Protein AF-A0A9D6LD99-F1 (afdb_monomer_lite)

pLDDT: mean 77.99, std 16.89, range [36.03, 90.5]

Structure (mmCIF, N/CA/C/O backbone):
data_AF-A0A9D6LD99-F1
#
_entry.id   AF-A0A9D6LD99-F1
#
loop_
_atom_site.group_PDB
_atom_site.id
_atom_site.type_symbol
_atom_site.label_atom_id
_atom_site.label_alt_id
_atom_site.label_comp_id
_atom_site.label_asym_id
_atom_site.label_entity_id
_atom_site.label_seq_id
_atom_site.pdbx_PDB_ins_code
_atom_site.Cartn_x
_atom_site.Cartn_y
_atom_site.Cartn_z
_atom_site.occupancy
_atom_site.B_iso_or_equiv
_atom_site.auth_seq_id
_atom_site.auth_comp_id
_atom_site.auth_asym_id
_atom_site.auth_atom_id
_atom_site.pdbx_PDB_model_num
ATOM 1 N N . MET A 1 1 ? 1.092 -22.032 -3.789 1.00 36.16 1 MET A N 1
ATOM 2 C CA . MET A 1 1 ? 2.070 -20.983 -3.428 1.00 36.16 1 MET A CA 1
ATOM 3 C C . MET A 1 1 ? 2.030 -19.931 -4.533 1.00 36.16 1 MET A C 1
ATOM 5 O O . MET A 1 1 ? 2.196 -20.289 -5.686 1.00 36.16 1 MET A O 1
ATOM 9 N N . THR A 1 2 ? 1.591 -18.723 -4.179 1.00 46.47 2 THR A N 1
ATOM 10 C CA . THR A 1 2 ? 0.911 -17.683 -4.992 1.00 46.47 2 THR A CA 1
ATOM 11 C C . THR A 1 2 ? 1.787 -17.033 -6.08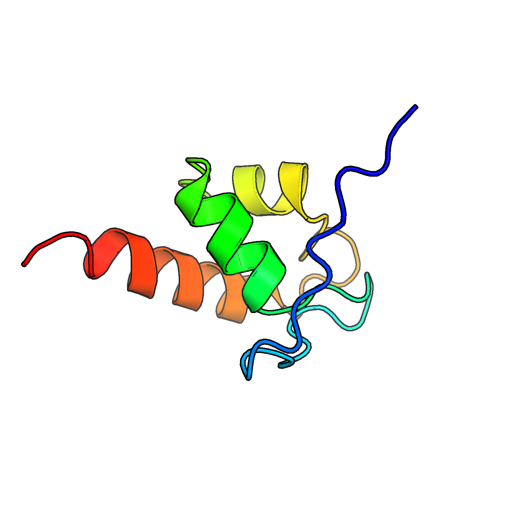3 1.00 46.47 2 THR A C 1
ATOM 13 O O . THR A 1 2 ? 3.005 -16.986 -5.918 1.00 46.47 2 THR A O 1
ATOM 16 N N . PRO A 1 3 ? 1.182 -16.459 -7.145 1.00 48.84 3 PRO A N 1
ATOM 17 C CA . PRO A 1 3 ? 1.020 -14.997 -7.132 1.00 48.84 3 PRO A CA 1
ATOM 18 C C . PRO A 1 3 ? -0.385 -14.504 -7.531 1.00 48.84 3 PRO A C 1
ATOM 20 O O . PRO A 1 3 ? -0.924 -14.853 -8.576 1.00 48.84 3 PRO A O 1
ATOM 23 N N . THR A 1 4 ? -0.959 -13.653 -6.674 1.00 43.88 4 THR A N 1
ATOM 24 C CA . THR A 1 4 ? -2.203 -12.904 -6.896 1.00 43.88 4 THR A CA 1
ATOM 25 C C . THR A 1 4 ? -1.837 -11.566 -7.528 1.00 43.88 4 THR A C 1
ATOM 27 O O . THR A 1 4 ? -1.957 -10.516 -6.917 1.00 43.88 4 THR A O 1
ATOM 30 N N . ALA A 1 5 ? -1.285 -11.606 -8.735 1.00 50.16 5 ALA A N 1
ATOM 31 C CA . ALA A 1 5 ? -0.903 -10.402 -9.463 1.00 50.16 5 ALA A CA 1
ATOM 32 C C . ALA A 1 5 ? -1.302 -10.561 -10.928 1.00 50.16 5 ALA A C 1
ATOM 34 O O . ALA A 1 5 ? -0.510 -10.971 -11.767 1.00 50.16 5 ALA A O 1
ATOM 35 N N . ALA A 1 6 ? -2.570 -10.284 -11.211 1.00 54.12 6 ALA A N 1
ATOM 36 C CA . ALA A 1 6 ? -3.007 -9.814 -12.519 1.00 54.12 6 ALA A CA 1
ATOM 37 C C 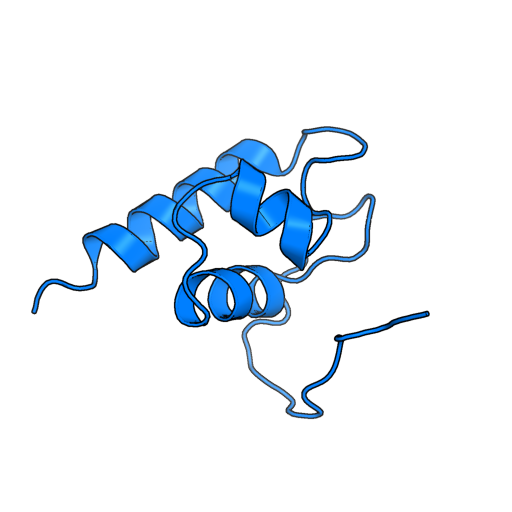. ALA A 1 6 ? -4.305 -9.023 -12.324 1.00 54.12 6 ALA A C 1
ATOM 39 O O . ALA A 1 6 ? -5.205 -9.473 -11.603 1.00 54.12 6 ALA A O 1
ATOM 40 N N . PRO A 1 7 ? -4.395 -7.842 -12.938 1.00 53.34 7 PRO A N 1
ATOM 41 C CA . PRO A 1 7 ? -5.225 -7.803 -14.126 1.00 53.34 7 PRO A CA 1
ATOM 42 C C . PRO A 1 7 ? -4.453 -7.275 -15.333 1.00 53.34 7 PRO A C 1
ATOM 44 O O . PRO A 1 7 ? -3.750 -6.271 -15.276 1.00 53.34 7 PRO A O 1
ATOM 47 N N . ASP A 1 8 ? -4.633 -8.008 -16.424 1.00 49.97 8 ASP A N 1
ATOM 48 C CA . ASP A 1 8 ? -4.271 -7.684 -17.795 1.00 49.97 8 ASP A CA 1
ATOM 49 C C . ASP A 1 8 ? -5.206 -6.573 -18.306 1.00 49.97 8 ASP A C 1
ATOM 51 O O . ASP A 1 8 ? -6.211 -6.823 -18.967 1.00 49.97 8 ASP A O 1
ATOM 55 N N . ALA A 1 9 ? -4.941 -5.333 -17.900 1.00 50.56 9 ALA A N 1
ATOM 56 C CA . ALA A 1 9 ? -5.574 -4.151 -18.468 1.00 50.56 9 ALA A CA 1
ATOM 57 C C . ALA A 1 9 ? -4.532 -3.025 -18.558 1.00 50.56 9 ALA A C 1
ATOM 59 O O . ALA A 1 9 ? -3.830 -2.764 -17.576 1.00 50.56 9 ALA A O 1
ATOM 60 N N . PRO A 1 10 ? -4.382 -2.358 -19.719 1.00 46.34 10 PRO A N 1
ATOM 61 C CA . PRO A 1 10 ? -3.528 -1.185 -19.851 1.00 46.34 10 PRO A CA 1
ATOM 62 C C . PRO A 1 10 ? -4.202 0.012 -19.163 1.00 46.34 10 PRO A C 1
ATOM 64 O O . PRO A 1 10 ? -4.762 0.895 -19.809 1.00 46.34 10 PRO A O 1
ATOM 67 N N . ASP A 1 11 ? -4.188 0.017 -17.832 1.00 53.88 11 ASP A N 1
ATOM 68 C CA . ASP A 1 11 ? -4.669 1.130 -17.024 1.00 53.88 11 ASP A CA 1
ATOM 69 C C . ASP A 1 11 ? -3.634 2.272 -17.033 1.00 53.88 11 ASP A C 1
ATOM 71 O O . ASP A 1 11 ? -2.446 2.031 -16.789 1.00 53.88 11 ASP A O 1
ATOM 75 N N . PRO A 1 12 ? -4.055 3.538 -17.219 1.00 53.16 12 PRO A N 1
ATOM 76 C CA . PRO A 1 12 ? -3.173 4.714 -17.205 1.00 53.16 12 PRO A CA 1
ATOM 77 C C . PRO A 1 12 ? -2.517 5.008 -15.834 1.00 53.16 12 PRO A C 1
ATOM 79 O O . PRO A 1 12 ? -1.892 6.049 -15.662 1.00 53.16 12 PRO A O 1
ATOM 82 N N . ASN A 1 13 ? -2.618 4.090 -14.864 1.00 54.62 13 ASN A N 1
ATOM 83 C CA . ASN A 1 13 ? -2.015 4.150 -13.527 1.00 54.62 13 ASN A CA 1
ATOM 84 C C . ASN A 1 13 ? -0.756 3.267 -13.421 1.00 54.62 13 ASN A C 1
ATOM 86 O O . ASN A 1 13 ? -0.561 2.531 -12.452 1.00 54.62 13 ASN A O 1
ATOM 90 N N . THR A 1 14 ? 0.115 3.340 -14.429 1.00 66.94 14 THR A N 1
ATOM 91 C CA . THR A 1 14 ? 1.394 2.605 -14.521 1.00 66.94 14 THR A CA 1
ATOM 92 C C . THR A 1 14 ? 2.521 3.242 -13.694 1.00 66.94 14 THR A C 1
ATOM 94 O O . THR A 1 14 ? 3.696 2.926 -13.878 1.00 66.94 14 THR A O 1
ATOM 97 N N . THR A 1 15 ? 2.190 4.166 -12.790 1.00 82.81 15 THR A N 1
ATOM 98 C CA . THR A 1 15 ? 3.162 4.838 -11.927 1.00 82.81 15 THR A CA 1
ATOM 99 C C . THR A 1 15 ? 3.789 3.827 -10.977 1.00 82.81 15 THR A C 1
ATOM 101 O O . THR A 1 15 ? 3.109 3.223 -10.147 1.00 82.81 15 THR A O 1
ATOM 104 N N . LEU A 1 16 ? 5.102 3.643 -11.100 1.00 87.19 16 LEU A N 1
ATOM 105 C CA . LEU A 1 16 ? 5.870 2.779 -10.216 1.00 87.19 16 LEU A CA 1
ATOM 106 C C . LEU A 1 16 ? 6.053 3.462 -8.857 1.00 87.19 16 LEU A C 1
ATOM 108 O O . LEU A 1 16 ? 6.751 4.468 -8.755 1.00 87.19 16 LEU A O 1
ATOM 112 N N . VAL A 1 17 ? 5.439 2.898 -7.817 1.00 88.81 17 VAL A N 1
ATOM 113 C CA . VAL A 1 17 ? 5.498 3.440 -6.451 1.00 88.81 17 VAL A CA 1
ATOM 114 C C . VAL A 1 17 ? 6.629 2.788 -5.663 1.00 88.81 17 VAL A C 1
ATOM 116 O O . VAL A 1 17 ? 7.385 3.473 -4.977 1.00 88.81 17 VAL A O 1
ATOM 119 N N . CYS A 1 18 ? 6.803 1.468 -5.775 1.00 89.88 18 CYS A N 1
ATOM 120 C CA . CYS A 1 18 ? 7.894 0.754 -5.115 1.00 89.88 18 CYS A CA 1
ATO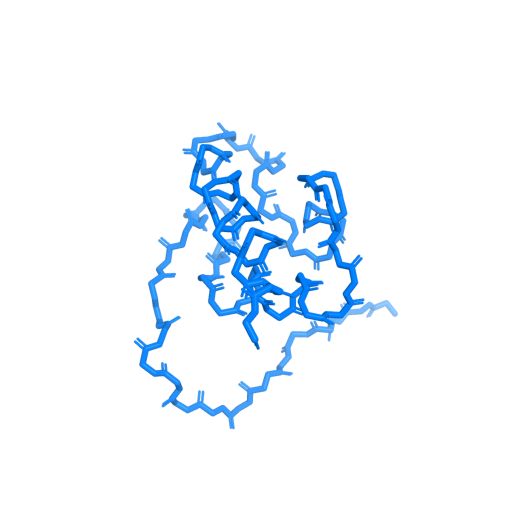M 121 C C . CYS A 1 18 ? 8.908 0.231 -6.133 1.00 89.88 18 CYS A C 1
ATOM 123 O O . CYS A 1 18 ? 8.702 -0.818 -6.734 1.00 89.88 18 CYS A O 1
ATOM 125 N N . PHE A 1 19 ? 10.061 0.892 -6.245 1.00 86.44 19 PHE A N 1
ATOM 126 C CA . PHE A 1 19 ? 11.170 0.407 -7.079 1.00 86.44 19 PHE A CA 1
ATOM 127 C C . PHE A 1 19 ? 11.769 -0.915 -6.581 1.00 86.44 19 PHE A C 1
ATOM 129 O O . PHE A 1 19 ? 12.186 -1.742 -7.381 1.00 86.44 19 PHE A O 1
ATOM 136 N N . CYS A 1 20 ? 11.793 -1.128 -5.262 1.00 88.56 20 CYS A N 1
ATOM 137 C CA . CYS A 1 20 ? 12.430 -2.293 -4.645 1.00 88.56 20 CYS A CA 1
ATOM 138 C C . CYS A 1 20 ? 11.687 -3.609 -4.952 1.00 88.56 20 CYS A C 1
ATOM 140 O O . CYS A 1 20 ? 12.323 -4.646 -5.104 1.00 88.56 20 CYS A O 1
ATOM 142 N N . HIS A 1 21 ? 10.355 -3.559 -5.064 1.00 84.50 21 HIS A N 1
ATOM 143 C CA . HIS A 1 21 ? 9.503 -4.732 -5.314 1.00 84.50 21 HIS A CA 1
ATOM 144 C C . HIS A 1 21 ? 8.733 -4.664 -6.636 1.00 84.50 21 HIS A C 1
ATOM 146 O O . HIS A 1 21 ? 7.990 -5.586 -6.947 1.00 84.50 21 HIS A O 1
ATOM 152 N N . GLY A 1 22 ? 8.904 -3.594 -7.417 1.00 87.25 22 GLY A N 1
ATOM 153 C CA . GLY A 1 22 ? 8.208 -3.424 -8.692 1.00 87.25 22 GLY A CA 1
ATOM 154 C C . GLY A 1 22 ? 6.720 -3.077 -8.563 1.00 87.25 22 GLY A C 1
ATOM 155 O O . GLY A 1 22 ? 5.977 -3.320 -9.503 1.00 87.25 22 GLY A O 1
ATOM 156 N N . VAL A 1 23 ? 6.277 -2.541 -7.419 1.00 88.69 23 VAL A N 1
ATOM 157 C CA . VAL A 1 23 ? 4.844 -2.340 -7.136 1.00 88.69 23 VAL A CA 1
ATOM 158 C C . VAL A 1 23 ? 4.335 -1.054 -7.769 1.00 88.69 23 VAL A C 1
ATOM 160 O O . VAL A 1 23 ? 4.890 0.029 -7.537 1.00 88.69 23 VAL A O 1
ATOM 163 N N . LEU A 1 24 ? 3.240 -1.170 -8.513 1.00 88.75 24 LEU A N 1
ATOM 164 C CA . LEU A 1 24 ? 2.567 -0.048 -9.163 1.00 88.75 24 LEU A CA 1
ATOM 165 C C . LEU A 1 24 ? 1.522 0.607 -8.249 1.00 88.75 24 LEU A C 1
ATOM 167 O O . LEU A 1 24 ? 0.949 -0.029 -7.361 1.00 88.75 24 LEU A O 1
ATOM 171 N N . GLU A 1 25 ? 1.209 1.875 -8.514 1.00 87.25 25 GLU A N 1
ATOM 172 C CA . GLU A 1 25 ? 0.114 2.592 -7.850 1.00 87.25 25 GLU A CA 1
ATOM 173 C C . GLU A 1 25 ? -1.210 1.825 -7.981 1.00 87.25 25 GLU A C 1
ATOM 175 O O . GLU A 1 25 ? -1.935 1.671 -6.999 1.00 87.25 25 GLU A O 1
ATOM 180 N N . ALA A 1 26 ? -1.495 1.274 -9.166 1.00 86.00 26 ALA A N 1
ATOM 181 C CA . ALA A 1 26 ? -2.692 0.473 -9.415 1.00 86.00 26 ALA A CA 1
ATOM 182 C C . ALA A 1 26 ? -2.820 -0.735 -8.467 1.00 86.00 26 ALA A C 1
ATOM 184 O O . ALA A 1 26 ? -3.916 -1.022 -7.985 1.00 86.00 26 ALA A O 1
ATOM 185 N N . GLU A 1 27 ? -1.714 -1.413 -8.145 1.00 87.00 27 GLU A N 1
ATOM 186 C CA . GLU A 1 27 ? -1.724 -2.539 -7.204 1.00 87.00 27 GLU A CA 1
ATOM 187 C C . GLU A 1 27 ? -2.053 -2.086 -5.781 1.00 87.00 27 GLU A C 1
ATOM 189 O O . GLU A 1 27 ? -2.834 -2.738 -5.088 1.00 87.00 27 GLU A O 1
ATOM 194 N N . ILE A 1 28 ? -1.508 -0.944 -5.355 1.00 88.31 28 ILE A N 1
ATOM 195 C CA . ILE A 1 28 ? -1.807 -0.355 -4.044 1.00 88.31 28 ILE A CA 1
ATOM 196 C C . ILE A 1 28 ? -3.282 0.052 -3.976 1.00 88.31 28 ILE A C 1
ATOM 198 O O . ILE A 1 28 ? -3.973 -0.310 -3.023 1.00 88.31 28 ILE A O 1
ATOM 202 N N . ARG A 1 29 ? -3.797 0.736 -5.005 1.00 88.31 29 ARG A N 1
ATOM 203 C CA . ARG A 1 29 ? -5.214 1.123 -5.082 1.00 88.31 29 ARG A CA 1
ATOM 204 C C . ARG A 1 29 ? -6.139 -0.090 -5.054 1.00 88.31 29 ARG A C 1
ATOM 206 O O . ARG A 1 29 ? -7.138 -0.072 -4.337 1.00 88.31 29 ARG A O 1
ATOM 213 N N . ARG A 1 30 ? -5.795 -1.156 -5.781 1.00 86.88 30 ARG A N 1
ATOM 214 C CA . ARG A 1 30 ? -6.553 -2.410 -5.767 1.00 86.88 30 ARG A CA 1
ATOM 215 C C . ARG A 1 30 ? -6.547 -3.046 -4.381 1.00 86.88 30 ARG A C 1
ATOM 217 O O . ARG A 1 30 ? -7.614 -3.397 -3.891 1.00 86.88 30 ARG A O 1
ATOM 224 N N . ALA A 1 31 ? -5.391 -3.132 -3.725 1.00 88.69 31 ALA A N 1
ATOM 225 C CA . ALA A 1 31 ? -5.301 -3.670 -2.370 1.00 88.69 31 ALA A CA 1
ATOM 226 C C . ALA A 1 31 ? -6.222 -2.910 -1.399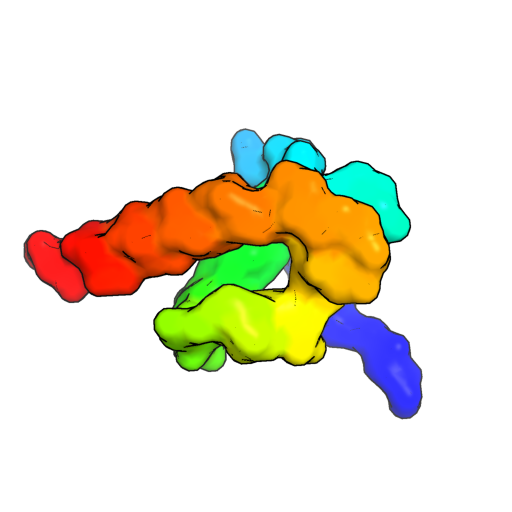 1.00 88.69 31 ALA A C 1
ATOM 228 O O . ALA A 1 31 ? -6.924 -3.539 -0.602 1.00 88.69 31 ALA A O 1
ATOM 229 N N . ILE A 1 32 ? -6.267 -1.576 -1.514 1.00 88.12 32 ILE A N 1
ATOM 230 C CA . ILE A 1 32 ? -7.145 -0.692 -0.730 1.00 88.12 32 ILE A CA 1
ATOM 231 C C . ILE A 1 32 ? -8.622 -0.942 -1.053 1.00 88.12 32 ILE A C 1
ATOM 233 O O . ILE A 1 32 ? -9.425 -1.100 -0.132 1.00 88.12 32 ILE A O 1
ATOM 237 N N . ALA A 1 33 ? -8.980 -1.065 -2.333 1.00 85.19 33 ALA A N 1
ATOM 238 C CA . ALA A 1 33 ? -10.338 -1.410 -2.763 1.00 85.19 33 ALA A CA 1
ATOM 239 C C . ALA A 1 33 ? -10.781 -2.801 -2.267 1.00 85.19 33 ALA A C 1
ATOM 241 O O . ALA A 1 33 ? -11.939 -2.993 -1.905 1.00 85.19 33 ALA A O 1
ATOM 242 N N . GLU A 1 34 ? -9.854 -3.755 -2.168 1.00 85.75 34 GLU A N 1
ATOM 243 C CA . GLU A 1 34 ? -10.071 -5.084 -1.578 1.00 85.75 34 GLU A CA 1
ATOM 244 C C . GLU A 1 34 ? -10.107 -5.067 -0.037 1.00 85.75 34 GLU A C 1
ATOM 246 O O . GLU A 1 34 ? -10.115 -6.126 0.595 1.00 85.75 34 GLU A O 1
ATOM 251 N N . GLY A 1 35 ? -10.087 -3.888 0.589 1.00 85.50 35 GLY A N 1
ATOM 252 C CA . GLY A 1 35 ? -10.227 -3.716 2.033 1.00 85.50 35 GLY A CA 1
ATOM 253 C C 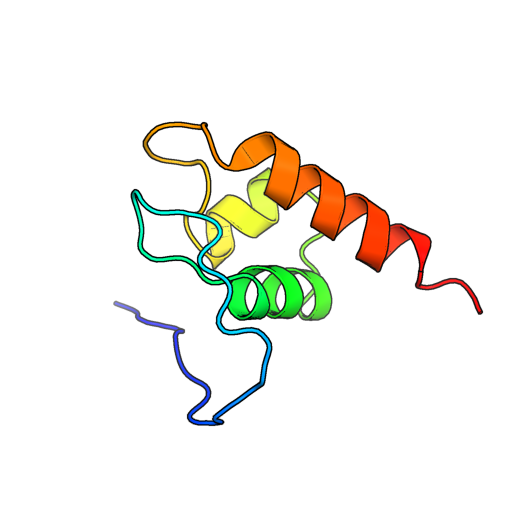. GLY A 1 35 ? -8.929 -3.430 2.787 1.00 85.50 35 GLY A C 1
ATOM 254 O O . GLY A 1 35 ? -8.947 -3.487 4.016 1.00 85.50 35 GLY A O 1
ATOM 255 N N . ALA A 1 36 ? -7.821 -3.103 2.110 1.00 89.75 36 ALA A N 1
ATOM 256 C CA . ALA A 1 36 ? -6.618 -2.647 2.804 1.00 89.75 36 ALA A CA 1
ATOM 257 C C . ALA A 1 36 ? -6.844 -1.264 3.417 1.00 89.75 36 ALA A C 1
ATOM 259 O O . ALA A 1 36 ? -7.086 -0.276 2.728 1.00 89.75 36 ALA A O 1
ATOM 260 N N . ARG A 1 37 ? -6.778 -1.198 4.748 1.00 88.50 37 ARG A N 1
ATOM 261 C CA . ARG A 1 37 ? -7.070 0.019 5.528 1.00 88.50 37 ARG A CA 1
ATOM 262 C C . ARG A 1 37 ? -5.828 0.612 6.187 1.00 88.50 37 ARG A C 1
ATOM 264 O O . ARG A 1 37 ? -5.902 1.688 6.769 1.00 88.50 37 ARG A O 1
ATOM 271 N N . THR A 1 38 ? -4.703 -0.097 6.140 1.00 90.50 38 THR A N 1
ATOM 272 C CA . THR A 1 38 ? -3.453 0.284 6.803 1.00 90.50 38 THR A CA 1
ATOM 273 C C . THR A 1 38 ? -2.263 -0.006 5.897 1.00 90.50 38 THR A C 1
ATOM 275 O O . THR A 1 38 ? -2.339 -0.862 5.014 1.00 90.50 38 THR A O 1
ATOM 278 N N . VAL A 1 39 ? -1.134 0.664 6.148 1.00 89.19 39 VAL A N 1
ATOM 279 C CA . VAL A 1 39 ? 0.121 0.401 5.423 1.00 89.19 39 VAL A CA 1
ATOM 280 C C . VAL A 1 39 ? 0.547 -1.059 5.594 1.00 89.19 39 VAL A C 1
ATOM 282 O O . VAL A 1 39 ? 1.055 -1.652 4.654 1.00 89.19 39 VAL A O 1
ATOM 285 N N . ALA A 1 40 ? 0.304 -1.658 6.764 1.00 89.81 40 ALA A N 1
ATOM 286 C CA . ALA A 1 40 ? 0.596 -3.067 7.016 1.00 89.81 40 ALA A CA 1
ATOM 287 C C . ALA A 1 40 ? -0.246 -4.006 6.134 1.00 89.81 40 ALA A C 1
ATOM 289 O O . ALA A 1 40 ? 0.272 -5.003 5.637 1.00 89.81 40 ALA A O 1
ATOM 290 N N . ASP A 1 41 ? -1.518 -3.678 5.893 1.00 89.50 41 ASP A N 1
ATOM 291 C CA . ASP A 1 41 ? -2.377 -4.466 5.003 1.00 89.50 41 ASP A CA 1
ATOM 292 C C . ASP A 1 41 ? -1.929 -4.334 3.540 1.00 89.50 41 ASP A C 1
ATOM 294 O O . ASP A 1 41 ? -1.775 -5.331 2.836 1.00 89.50 41 ASP A O 1
ATOM 298 N N . VAL A 1 42 ? -1.581 -3.113 3.113 1.00 89.44 42 VAL A N 1
ATOM 299 C CA . VAL A 1 42 ? -0.987 -2.882 1.787 1.00 89.44 42 VAL A CA 1
ATOM 300 C C . VAL A 1 42 ? 0.335 -3.644 1.645 1.00 89.44 42 VAL A C 1
ATOM 302 O O . VAL A 1 42 ? 0.526 -4.334 0.651 1.00 89.44 42 VAL A O 1
ATOM 305 N N . GLN A 1 43 ? 1.216 -3.603 2.647 1.00 89.62 43 GLN A N 1
ATOM 306 C CA . GLN A 1 43 ? 2.461 -4.381 2.685 1.00 89.62 43 GLN A CA 1
ATOM 307 C C . GLN A 1 43 ? 2.195 -5.888 2.565 1.00 89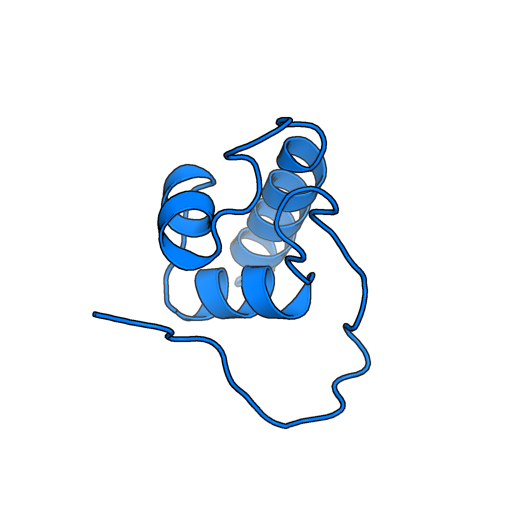.62 43 GLN A C 1
ATOM 309 O O . GLN A 1 43 ? 2.889 -6.575 1.818 1.00 89.62 43 GLN A O 1
ATOM 314 N N . ALA A 1 44 ? 1.185 -6.408 3.264 1.00 88.31 44 ALA A N 1
ATOM 315 C CA . ALA A 1 44 ? 0.831 -7.823 3.213 1.00 88.31 44 ALA A CA 1
ATOM 316 C C . ALA A 1 44 ? 0.306 -8.245 1.830 1.00 88.31 44 ALA A C 1
ATOM 318 O O . ALA A 1 44 ? 0.596 -9.356 1.381 1.00 88.31 44 ALA A O 1
ATOM 319 N N . LYS A 1 45 ? -0.433 -7.364 1.144 1.00 87.44 45 LYS A N 1
ATOM 320 C CA . LYS A 1 45 ? -1.027 -7.645 -0.170 1.00 87.44 45 LYS A CA 1
ATOM 321 C C . LYS A 1 45 ? -0.083 -7.393 -1.347 1.00 87.44 45 LYS A C 1
ATOM 323 O O . LYS A 1 45 ? -0.055 -8.203 -2.267 1.00 87.44 45 LYS A O 1
ATOM 328 N N . THR A 1 46 ? 0.698 -6.313 -1.322 1.00 85.19 46 THR A N 1
ATOM 329 C CA . THR A 1 46 ? 1.519 -5.861 -2.465 1.00 85.19 46 THR A CA 1
ATOM 330 C C . THR A 1 46 ? 3.022 -5.958 -2.226 1.00 85.19 46 THR A C 1
ATOM 332 O O . THR A 1 46 ? 3.795 -5.884 -3.172 1.00 85.19 46 THR A O 1
ATOM 335 N N . ARG A 1 47 ? 3.468 -6.134 -0.974 1.00 86.88 47 ARG A N 1
ATOM 336 C CA . ARG A 1 47 ? 4.885 -6.089 -0.552 1.00 86.88 47 ARG A CA 1
ATOM 337 C C . ARG A 1 47 ? 5.560 -4.724 -0.694 1.00 86.88 47 ARG A C 1
ATOM 339 O O . ARG A 1 47 ? 6.746 -4.612 -0.365 1.00 86.88 47 ARG A O 1
ATOM 346 N N . ALA A 1 48 ? 4.840 -3.677 -1.107 1.00 85.88 48 ALA A N 1
ATOM 347 C CA . ALA A 1 48 ? 5.356 -2.308 -1.093 1.00 85.88 48 ALA A CA 1
ATOM 348 C C . ALA A 1 48 ? 5.892 -1.961 0.305 1.00 85.88 48 ALA A C 1
ATOM 350 O O . ALA A 1 48 ? 5.389 -2.478 1.291 1.00 85.88 48 ALA A O 1
ATOM 351 N N . SER A 1 49 ? 6.924 -1.122 0.404 1.00 83.62 49 SER A N 1
ATOM 352 C CA . SER A 1 49 ? 7.506 -0.659 1.680 1.00 83.62 49 SER A CA 1
ATOM 353 C C . SER A 1 49 ? 8.210 -1.699 2.567 1.00 83.62 49 SER A C 1
ATOM 355 O O . SER A 1 49 ? 8.781 -1.309 3.579 1.00 83.62 49 SER A O 1
ATOM 357 N N . THR A 1 50 ? 8.274 -2.979 2.186 1.00 87.81 50 THR A N 1
ATOM 358 C CA . THR A 1 50 ? 8.945 -4.025 2.997 1.00 87.81 50 THR A CA 1
ATOM 359 C C . THR A 1 50 ? 10.458 -4.145 2.769 1.00 87.81 50 THR A C 1
ATOM 361 O O . THR A 1 50 ? 11.140 -4.833 3.521 1.00 87.81 50 THR A O 1
ATOM 364 N N . GLY A 1 51 ? 10.994 -3.516 1.715 1.00 82.56 51 GLY A N 1
ATOM 365 C CA . GLY A 1 51 ? 12.421 -3.574 1.373 1.00 82.56 51 GLY A CA 1
ATOM 366 C C . GLY A 1 51 ? 13.204 -2.372 1.897 1.00 82.56 51 GLY A C 1
ATOM 367 O O . GLY A 1 51 ? 13.871 -2.430 2.920 1.00 82.56 51 GLY A O 1
ATOM 368 N N . CYS A 1 52 ? 13.124 -1.268 1.157 1.00 86.94 52 CYS A N 1
ATOM 369 C CA . CYS A 1 52 ? 13.893 -0.047 1.401 1.00 86.94 52 CYS A CA 1
ATOM 370 C C . CYS A 1 52 ? 13.113 1.053 2.147 1.00 86.94 52 CYS A C 1
ATOM 372 O O . CYS A 1 52 ? 13.684 2.081 2.489 1.00 86.94 52 CYS A O 1
ATOM 374 N N . GLY A 1 53 ? 11.798 0.891 2.339 1.00 85.06 53 GLY A N 1
ATOM 375 C CA . GLY A 1 53 ? 10.936 1.863 3.030 1.00 85.06 53 GLY A CA 1
ATOM 376 C C . GLY A 1 53 ? 10.652 3.180 2.286 1.00 85.06 53 GLY A C 1
ATOM 377 O O . GLY A 1 53 ? 9.669 3.840 2.598 1.00 85.06 53 GLY A O 1
ATOM 378 N N . GLY A 1 54 ? 11.414 3.541 1.247 1.00 87.19 54 GLY A N 1
ATOM 379 C CA . GLY A 1 54 ? 11.303 4.849 0.570 1.00 87.19 54 GLY A CA 1
ATOM 380 C C . GLY A 1 54 ? 9.952 5.168 -0.090 1.00 87.19 54 GLY A C 1
ATOM 381 O O . GLY A 1 54 ? 9.673 6.322 -0.385 1.00 87.19 54 GLY A O 1
ATOM 382 N N . CYS A 1 55 ? 9.098 4.164 -0.288 1.00 89.94 55 CYS A N 1
ATOM 383 C CA . CYS A 1 55 ? 7.750 4.314 -0.845 1.00 89.94 55 CYS A CA 1
ATOM 384 C C . CYS A 1 55 ? 6.636 4.361 0.217 1.00 89.94 55 CYS A C 1
ATOM 386 O O . CYS A 1 55 ? 5.478 4.540 -0.145 1.00 89.94 55 CYS A O 1
ATOM 388 N N . GLN A 1 56 ? 6.955 4.231 1.517 1.00 89.81 56 GLN A N 1
ATOM 389 C CA . GLN A 1 56 ? 5.975 4.397 2.605 1.00 89.81 56 GLN A CA 1
ATOM 390 C C . GLN A 1 56 ? 5.162 5.694 2.531 1.00 89.81 56 GLN A C 1
ATOM 392 O O . GLN A 1 56 ? 3.938 5.578 2.568 1.00 89.81 56 GLN A O 1
ATOM 397 N N . PRO A 1 57 ? 5.769 6.891 2.381 1.00 90.12 57 PRO A N 1
ATOM 398 C CA . PRO A 1 57 ? 4.988 8.128 2.382 1.00 90.12 57 PRO A CA 1
ATOM 399 C C . PRO A 1 57 ? 3.983 8.185 1.224 1.00 90.12 57 PRO A C 1
ATOM 401 O O . PRO A 1 57 ? 2.886 8.709 1.391 1.00 90.12 57 PRO A O 1
ATOM 404 N N . GLU A 1 58 ? 4.314 7.595 0.072 1.00 89.81 58 GLU A N 1
ATOM 405 C CA . GLU A 1 58 ? 3.397 7.530 -1.070 1.00 89.81 58 GLU A CA 1
ATOM 406 C C . GLU A 1 58 ? 2.253 6.536 -0.826 1.00 89.81 58 GLU A C 1
ATOM 408 O O . GLU A 1 58 ? 1.096 6.831 -1.118 1.00 89.81 58 GLU A O 1
ATOM 413 N N . VAL A 1 59 ? 2.540 5.382 -0.211 1.00 89.00 59 VAL A N 1
ATOM 414 C CA . VAL A 1 59 ? 1.506 4.416 0.200 1.00 89.00 59 VAL A CA 1
ATOM 415 C C . VAL A 1 59 ? 0.545 5.038 1.219 1.00 89.00 59 VAL A C 1
ATOM 417 O O . VAL A 1 59 ? -0.667 4.860 1.108 1.00 89.00 59 VAL A O 1
ATOM 420 N N . GLU A 1 60 ? 1.062 5.786 2.195 1.00 90.50 60 GLU A N 1
ATOM 421 C CA . GLU A 1 60 ? 0.249 6.514 3.176 1.00 90.50 60 GLU A CA 1
ATOM 422 C C . GLU A 1 60 ? -0.606 7.599 2.518 1.00 90.50 60 GLU A C 1
ATOM 424 O O . GLU A 1 60 ? -1.788 7.723 2.848 1.00 90.50 60 GLU A O 1
ATOM 429 N N . ARG A 1 61 ? -0.050 8.334 1.545 1.00 90.38 61 ARG A N 1
ATOM 430 C CA . ARG A 1 61 ? -0.790 9.324 0.752 1.00 90.38 61 ARG A CA 1
ATOM 431 C C . ARG A 1 61 ? -1.961 8.679 0.014 1.00 90.38 61 ARG A C 1
ATOM 433 O O . ARG A 1 61 ? -3.078 9.174 0.121 1.00 90.38 61 ARG A O 1
ATOM 440 N N . LEU A 1 62 ? -1.730 7.561 -0.675 1.00 88.75 62 LEU A N 1
ATOM 441 C CA . LEU A 1 62 ? -2.763 6.824 -1.414 1.00 88.75 62 LEU A CA 1
ATOM 442 C C . LEU A 1 62 ? -3.838 6.240 -0.490 1.00 88.75 62 LEU A C 1
ATOM 444 O O . LEU A 1 62 ? -5.024 6.288 -0.815 1.00 88.75 62 LEU A O 1
ATOM 448 N N . LEU A 1 63 ? -3.442 5.720 0.675 1.00 89.31 63 LEU A N 1
ATOM 449 C CA . LEU A 1 63 ? -4.372 5.272 1.712 1.00 89.31 63 LEU A CA 1
ATOM 450 C C . LEU A 1 63 ? -5.248 6.424 2.206 1.00 89.31 63 LEU A C 1
ATOM 452 O O . LEU A 1 63 ? -6.465 6.274 2.261 1.00 89.31 63 LEU A O 1
ATOM 456 N N . ALA A 1 64 ? -4.656 7.570 2.540 1.00 88.81 64 ALA A N 1
ATOM 457 C CA . ALA A 1 64 ? -5.399 8.741 2.993 1.00 88.81 64 ALA A CA 1
ATOM 458 C C . ALA A 1 64 ? -6.324 9.297 1.898 1.00 88.81 64 ALA A C 1
ATOM 460 O O . ALA A 1 64 ? -7.466 9.646 2.189 1.00 88.81 64 ALA A O 1
ATOM 461 N N . GLU A 1 65 ? -5.858 9.328 0.648 1.00 87.56 65 GLU A N 1
ATOM 462 C CA . GLU A 1 65 ? -6.631 9.754 -0.520 1.00 87.56 65 GLU A CA 1
ATOM 463 C C . GLU A 1 65 ? -7.856 8.855 -0.716 1.00 87.56 65 GLU A C 1
ATOM 465 O O . GLU A 1 65 ? -8.976 9.348 -0.719 1.00 87.56 65 GLU A O 1
ATOM 470 N N . LEU A 1 66 ? -7.681 7.534 -0.797 1.00 85.06 66 LEU A N 1
ATOM 471 C CA . LEU A 1 66 ? -8.780 6.606 -1.082 1.00 85.06 66 LEU A CA 1
ATOM 472 C C . LEU A 1 66 ? -9.721 6.381 0.108 1.00 85.06 66 LEU A C 1
ATOM 474 O O . LEU A 1 66 ? -10.934 6.276 -0.075 1.00 85.06 66 LEU A O 1
ATOM 478 N N . LEU A 1 67 ? -9.196 6.323 1.335 1.00 84.56 67 LEU A N 1
ATOM 479 C CA . LEU A 1 67 ? -10.018 6.179 2.541 1.00 84.56 67 LEU A CA 1
ATOM 480 C C . LEU A 1 67 ? -10.718 7.490 2.918 1.00 84.56 67 LEU A C 1
ATOM 482 O O . LEU A 1 67 ? -11.801 7.450 3.503 1.00 84.56 67 LEU A O 1
ATOM 486 N N . GLY A 1 68 ? -10.123 8.636 2.575 1.00 72.50 68 GLY A N 1
ATOM 487 C CA . GLY A 1 68 ? -10.708 9.965 2.745 1.00 72.50 68 GLY A CA 1
ATOM 488 C C . GLY A 1 68 ? -11.687 10.353 1.632 1.00 72.50 68 GLY A C 1
ATOM 489 O O . GLY A 1 68 ? -12.659 11.052 1.910 1.00 72.50 68 GLY A O 1
ATOM 490 N N . ALA A 1 69 ? -11.488 9.869 0.400 1.00 58.41 69 ALA A N 1
ATOM 491 C CA . ALA A 1 69 ? -12.368 10.124 -0.745 1.00 58.41 69 ALA A CA 1
ATOM 492 C C . ALA A 1 69 ? -13.615 9.224 -0.789 1.00 58.41 69 ALA A C 1
ATOM 494 O O . ALA A 1 69 ? -14.538 9.510 -1.545 1.00 58.41 69 ALA A O 1
ATOM 495 N N . ALA A 1 70 ? -13.716 8.191 0.058 1.00 53.06 70 ALA A N 1
ATOM 496 C CA . ALA A 1 70 ? -14.911 7.344 0.190 1.00 53.06 70 ALA A CA 1
ATOM 497 C C . ALA A 1 70 ? -16.125 8.053 0.841 1.00 53.06 70 ALA A C 1
ATOM 499 O O . ALA A 1 70 ? -17.053 7.401 1.322 1.00 53.06 70 ALA A O 1
ATOM 500 N N . LYS A 1 71 ? -16.123 9.391 0.878 1.00 36.03 71 LYS A N 1
ATOM 501 C CA . LYS A 1 71 ? -17.237 10.217 1.337 1.00 36.03 71 LYS A CA 1
ATOM 502 C C . LYS A 1 71 ? -17.600 11.256 0.272 1.00 36.03 71 LYS A C 1
ATOM 504 O O . LYS A 1 71 ? -17.213 12.416 0.389 1.00 36.03 71 LYS A O 1
ATOM 509 N N . ALA A 1 72 ? -18.372 10.832 -0.724 1.00 40.03 72 ALA A N 1
ATOM 510 C CA . ALA A 1 72 ? -19.287 11.678 -1.492 1.00 40.03 72 ALA A CA 1
ATOM 511 C C . ALA A 1 72 ? -20.403 10.808 -2.077 1.00 40.03 72 ALA A C 1
ATOM 513 O O . ALA A 1 72 ? -20.066 9.821 -2.766 1.00 40.03 72 ALA A O 1
#

Foldseek 3Di:
DDDPDDDPDPDPQQDQLAPPQRFTPVQLLVQVVVPDQDPVSSCVRGVGCVPPNPSVVVSVVSNCCVVVVVPD

Sequence (72 aa):
MTPTAAPDAPDPNTTLVCFCHGVLEAEIRRAIAEGARTVADVQAKTRASTGCGGCQPEVERLLAELLGAAKA

Secondary structure (DSSP, 8-state):
-----------S---EEETTTTEEHHHHHHHHHTT--SHHHHHHHH-TTSSS-TTHHHHHHHHHHHHHHS--

Radius of gyration: 11.71 Å; chains: 1; bounding box: 33×33×27 Å